Protein AF-A0A127SPJ7-F1 (afdb_monomer_lite)

pLDDT: mean 73.23, std 10.54, range [45.06, 84.19]

Foldseek 3Di:
DVVCVVVVHAAEDEQAPFQLPHAPVSRGPCNVVVNVVVHPYYHYDCCPNVVPDD

Secondary structure (DSSP, 8-state):
-HHHHHTT---EEE-TTTTTTSSTTS--HHHHTT-GGG-SEEE--TTSGGG---

Sequence (54 aa):
CELAEKYDALVMVDESHSAGVVGPTGHGVAEQYNVYGRVDIFTGTLGKAFGGGP

Structure (mmCIF, N/CA/C/O backbone):
data_AF-A0A127SPJ7-F1
#
_entry.id   AF-A0A127SPJ7-F1
#
loop_
_atom_site.group_PDB
_atom_site.id
_atom_site.type_symbol
_atom_site.label_atom_id
_atom_site.label_alt_id
_atom_site.label_comp_id
_atom_site.label_asym_id
_atom_site.label_entity_id
_atom_site.label_seq_id
_atom_site.pdbx_PDB_ins_code
_atom_site.Cartn_x
_atom_site.Cartn_y
_atom_site.Cartn_z
_atom_site.occupancy
_atom_site.B_iso_or_equiv
_atom_site.auth_seq_id
_atom_site.auth_comp_id
_atom_site.auth_asym_id
_atom_site.auth_atom_id
_atom_site.pdbx_PDB_model_num
ATOM 1 N N . CYS A 1 1 ? 0.257 -0.114 10.119 1.00 62.62 1 CYS A N 1
ATOM 2 C CA . CYS A 1 1 ? -1.090 -0.720 10.068 1.00 62.62 1 CYS A CA 1
ATOM 3 C C . CYS A 1 1 ? -1.718 -0.901 11.453 1.00 62.62 1 CYS A C 1
ATOM 5 O O . CYS A 1 1 ? -2.861 -0.512 11.606 1.00 62.62 1 CYS A O 1
ATOM 7 N N . GLU A 1 2 ? -1.000 -1.374 12.481 1.00 74.50 2 GLU A N 1
ATOM 8 C CA . GLU A 1 2 ? -1.586 -1.611 13.826 1.00 74.50 2 GLU A CA 1
ATOM 9 C C . GLU A 1 2 ? -2.244 -0.379 14.467 1.00 74.50 2 GLU A C 1
ATOM 11 O O . GLU A 1 2 ? -3.296 -0.479 15.092 1.00 74.50 2 GLU A O 1
ATOM 16 N N . LEU A 1 3 ? -1.654 0.806 14.285 1.00 74.38 3 LEU A N 1
ATOM 17 C CA . LEU A 1 3 ? -2.246 2.049 14.777 1.00 74.38 3 LEU A CA 1
ATOM 18 C C . LEU A 1 3 ? -3.544 2.387 14.028 1.00 74.38 3 LEU A C 1
ATOM 20 O O . LEU A 1 3 ? -4.504 2.834 14.634 1.00 74.38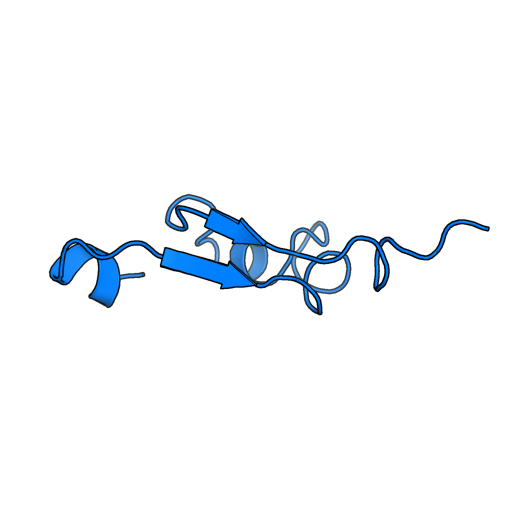 3 LEU A O 1
ATOM 24 N N . ALA A 1 4 ? -3.592 2.137 12.724 1.00 75.56 4 ALA A N 1
ATOM 25 C CA . ALA A 1 4 ? -4.762 2.443 11.916 1.00 75.56 4 ALA A CA 1
ATOM 26 C C . ALA A 1 4 ? -5.951 1.534 12.266 1.00 75.56 4 ALA A C 1
ATOM 28 O O . ALA A 1 4 ? -7.048 2.036 12.472 1.00 75.56 4 ALA A O 1
ATOM 29 N N . GLU A 1 5 ? -5.705 0.239 12.489 1.00 78.12 5 GLU A N 1
ATOM 30 C CA . GLU A 1 5 ? -6.714 -0.701 13.006 1.00 78.12 5 GLU A CA 1
ATOM 31 C C . GLU A 1 5 ? -7.228 -0.295 14.395 1.00 78.12 5 GLU A C 1
ATOM 33 O O . GLU A 1 5 ? -8.416 -0.405 14.680 1.00 78.12 5 GLU A O 1
ATOM 38 N N . LYS A 1 6 ? -6.348 0.218 15.265 1.00 83.31 6 LYS A N 1
ATOM 39 C CA . LYS A 1 6 ? -6.732 0.676 16.608 1.00 83.31 6 LYS A CA 1
ATOM 40 C C . LYS A 1 6 ? -7.640 1.911 16.590 1.00 83.31 6 LYS A C 1
ATOM 42 O O . LYS A 1 6 ? -8.435 2.082 17.513 1.00 83.31 6 LYS A O 1
ATOM 47 N N . TYR A 1 7 ? -7.487 2.783 15.598 1.00 83.94 7 TYR A N 1
ATOM 48 C CA . TYR A 1 7 ? -8.199 4.062 15.516 1.00 83.94 7 TYR A CA 1
ATOM 49 C C . TYR A 1 7 ? -9.246 4.110 14.398 1.00 83.94 7 TYR A C 1
ATOM 51 O O . TYR A 1 7 ? -9.744 5.195 14.114 1.00 83.94 7 TYR A O 1
ATOM 59 N N . ASP A 1 8 ? -9.574 2.965 13.789 1.00 80.06 8 ASP A N 1
ATOM 60 C CA . ASP A 1 8 ? -10.490 2.864 12.642 1.00 80.06 8 ASP A CA 1
ATOM 61 C C . ASP A 1 8 ? -10.152 3.887 11.538 1.00 80.06 8 ASP A C 1
ATOM 63 O O . ASP A 1 8 ? -10.997 4.604 11.006 1.00 80.06 8 ASP A O 1
ATOM 67 N N . ALA A 1 9 ? -8.853 4.023 11.264 1.00 81.31 9 ALA A N 1
ATOM 68 C CA . ALA A 1 9 ? -8.323 4.969 10.297 1.00 81.31 9 ALA A CA 1
ATOM 69 C C . ALA A 1 9 ? -7.945 4.251 9.000 1.00 81.31 9 ALA A C 1
ATOM 71 O O . ALA A 1 9 ? -7.411 3.144 9.025 1.00 81.31 9 ALA A O 1
ATOM 72 N N . LEU A 1 10 ? -8.152 4.926 7.870 1.00 83.62 10 LEU A N 1
ATOM 73 C CA . LEU A 1 10 ? -7.713 4.437 6.566 1.00 83.62 10 LEU A CA 1
ATOM 74 C C . LEU A 1 10 ? -6.184 4.488 6.453 1.00 83.62 10 LEU A C 1
ATOM 76 O O . LEU A 1 10 ? -5.551 5.470 6.854 1.00 83.62 10 LEU A O 1
ATOM 80 N N . VAL A 1 11 ? -5.592 3.456 5.855 1.00 83.06 11 VAL A N 1
ATOM 81 C CA . VAL A 1 11 ? -4.167 3.408 5.517 1.00 83.06 11 VAL A CA 1
ATOM 82 C C . VAL A 1 11 ? -3.993 3.630 4.023 1.00 83.06 11 VAL A C 1
ATOM 84 O O . VAL A 1 11 ? -4.415 2.820 3.200 1.00 83.06 11 VAL A O 1
ATOM 87 N N . MET A 1 12 ? -3.302 4.712 3.682 1.00 84.19 12 MET A N 1
ATOM 88 C CA . MET A 1 12 ? -2.887 5.023 2.319 1.00 84.19 12 MET A CA 1
ATOM 89 C C . MET A 1 12 ? -1.365 4.925 2.215 1.00 84.19 12 MET A C 1
ATOM 91 O O . MET A 1 12 ? -0.653 5.491 3.047 1.00 84.19 12 MET A O 1
ATOM 95 N N . VAL A 1 13 ? -0.867 4.225 1.196 1.00 81.06 13 VAL A N 1
ATOM 96 C CA . VAL A 1 13 ? 0.571 4.095 0.921 1.00 81.06 13 VAL A CA 1
ATOM 97 C C . VAL A 1 13 ? 0.881 4.637 -0.470 1.00 81.06 13 VAL A C 1
ATOM 99 O O . VAL A 1 13 ? 0.287 4.203 -1.457 1.00 81.06 13 VAL A O 1
ATOM 102 N N . ASP A 1 14 ? 1.832 5.571 -0.539 1.00 80.12 14 ASP A N 1
ATOM 103 C CA . ASP A 1 14 ? 2.399 6.066 -1.793 1.00 80.12 14 ASP A CA 1
ATOM 104 C C . ASP A 1 14 ? 3.661 5.271 -2.156 1.00 80.12 14 ASP A C 1
ATOM 106 O O . ASP A 1 14 ? 4.730 5.458 -1.576 1.00 80.12 14 ASP A O 1
ATOM 110 N N . GLU A 1 15 ? 3.530 4.379 -3.134 1.00 77.69 15 GLU A N 1
ATOM 111 C CA . GLU A 1 15 ? 4.587 3.507 -3.639 1.00 77.69 15 GLU A CA 1
ATOM 112 C C . GLU A 1 15 ? 5.365 4.126 -4.817 1.00 77.69 15 GLU A C 1
ATOM 114 O O . GLU A 1 15 ? 6.083 3.430 -5.532 1.00 77.69 15 GLU A O 1
ATOM 119 N N . SER A 1 16 ? 5.251 5.434 -5.067 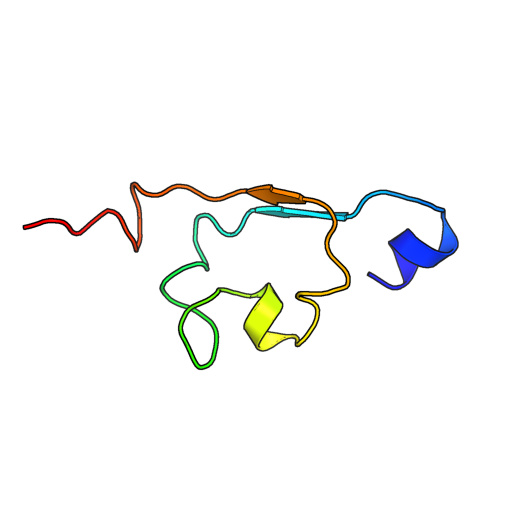1.00 74.94 16 SER A N 1
ATOM 120 C CA . SER A 1 16 ? 5.850 6.087 -6.242 1.00 74.94 16 SER A CA 1
ATOM 121 C C . SER A 1 16 ? 7.355 5.849 -6.442 1.00 74.94 16 SER A C 1
ATOM 123 O O . SER A 1 16 ? 7.837 5.943 -7.570 1.00 74.94 16 SER A O 1
ATOM 125 N N . HIS A 1 17 ? 8.109 5.591 -5.372 1.00 73.12 17 HIS A N 1
ATOM 126 C CA . HIS A 1 17 ? 9.555 5.329 -5.417 1.00 73.12 17 HIS A CA 1
ATOM 127 C C . HIS A 1 17 ? 9.934 3.888 -5.049 1.00 73.12 17 HIS A C 1
ATOM 129 O O . HIS A 1 17 ? 11.117 3.555 -5.026 1.00 73.12 17 HIS A O 1
ATOM 135 N N . SER A 1 18 ? 8.948 3.047 -4.753 1.00 63.09 18 SER A N 1
ATOM 136 C CA . SER A 1 18 ? 9.137 1.687 -4.252 1.00 63.09 18 SER A CA 1
ATOM 137 C C . SER A 1 18 ? 8.553 0.636 -5.189 1.00 63.09 18 SER A C 1
ATOM 139 O O . SER A 1 18 ? 9.189 -0.400 -5.394 1.00 63.09 18 SER A O 1
ATOM 141 N N . ALA A 1 19 ? 7.404 0.909 -5.812 1.00 65.25 19 ALA A N 1
ATOM 142 C CA . ALA A 1 19 ? 6.836 0.067 -6.858 1.00 65.25 19 ALA A CA 1
ATOM 143 C C . ALA A 1 19 ? 7.827 -0.038 -8.033 1.00 65.25 19 ALA A C 1
ATOM 145 O O . ALA A 1 19 ? 8.226 0.976 -8.600 1.00 65.25 19 ALA A O 1
ATOM 146 N N . GLY A 1 20 ? 8.230 -1.261 -8.385 1.00 64.50 20 GLY A N 1
ATOM 147 C CA . GLY A 1 20 ? 9.191 -1.588 -9.445 1.00 64.50 20 GLY A CA 1
ATOM 148 C C . GLY A 1 20 ? 10.653 -1.700 -8.990 1.00 64.50 20 GLY A C 1
ATOM 149 O O . GLY A 1 20 ? 11.504 -2.069 -9.795 1.00 64.50 20 GLY A O 1
ATOM 150 N N . VAL A 1 21 ? 10.959 -1.399 -7.721 1.00 68.50 21 VAL A N 1
ATOM 151 C CA . VAL A 1 21 ? 12.337 -1.401 -7.177 1.00 68.50 21 VAL A CA 1
ATOM 152 C C . VAL A 1 21 ? 12.468 -2.273 -5.927 1.00 68.50 21 VAL A C 1
ATOM 154 O O . VAL A 1 21 ? 13.516 -2.867 -5.688 1.00 68.50 21 VAL A O 1
ATOM 157 N N . VAL A 1 22 ? 11.411 -2.340 -5.118 1.00 71.44 22 VAL A N 1
ATOM 158 C CA . VAL A 1 22 ? 11.411 -2.948 -3.783 1.00 71.44 22 VAL A CA 1
ATOM 159 C C . VAL A 1 22 ? 10.415 -4.110 -3.741 1.00 71.44 22 VAL A C 1
ATOM 161 O O . VAL A 1 22 ? 9.387 -4.059 -4.411 1.00 71.44 22 VAL A O 1
ATOM 164 N N . GLY A 1 23 ? 10.706 -5.143 -2.947 1.00 68.81 23 GLY A N 1
ATOM 165 C CA . GLY A 1 23 ? 9.865 -6.338 -2.807 1.00 68.81 23 GLY A CA 1
ATOM 166 C C . GLY A 1 23 ? 10.338 -7.520 -3.673 1.00 68.81 23 GLY A C 1
ATOM 167 O O . GLY A 1 23 ? 10.964 -7.296 -4.711 1.00 68.81 23 GLY A O 1
ATOM 168 N N . PRO A 1 24 ? 10.083 -8.778 -3.260 1.00 74.25 24 PRO A N 1
ATOM 169 C CA . PRO A 1 24 ? 10.514 -9.976 -3.988 1.00 74.25 24 PRO A CA 1
ATOM 170 C C . PRO A 1 24 ? 10.100 -10.003 -5.462 1.00 74.25 24 PRO A C 1
ATOM 172 O O . PRO A 1 24 ? 10.873 -10.478 -6.294 1.00 74.25 24 PRO A O 1
ATOM 175 N N . THR A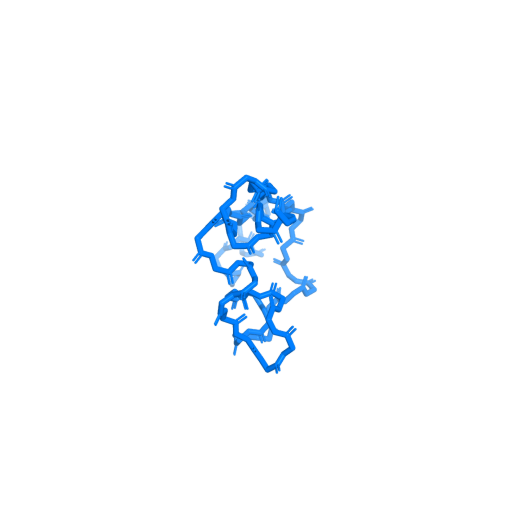 1 25 ? 8.914 -9.481 -5.792 1.00 80.88 25 THR A N 1
ATOM 176 C CA . THR A 1 25 ? 8.441 -9.357 -7.179 1.00 80.88 25 THR A CA 1
ATOM 177 C C . THR A 1 25 ? 8.423 -7.915 -7.681 1.00 80.88 25 THR A C 1
ATOM 179 O O . THR A 1 25 ? 7.891 -7.647 -8.755 1.00 80.88 25 THR A O 1
ATOM 182 N N . GLY A 1 26 ? 8.991 -6.972 -6.924 1.00 75.81 26 GLY A N 1
ATOM 183 C CA . GLY A 1 26 ? 8.985 -5.553 -7.266 1.00 75.81 26 GLY A CA 1
ATOM 184 C C . GLY A 1 26 ? 7.640 -4.860 -7.025 1.00 75.81 26 GLY A C 1
ATOM 185 O O . GLY A 1 26 ? 7.419 -3.781 -7.572 1.00 75.81 26 GLY A O 1
ATOM 186 N N . HIS A 1 27 ? 6.722 -5.433 -6.236 1.00 78.62 27 HIS A N 1
ATOM 187 C CA . HIS A 1 27 ? 5.422 -4.805 -5.958 1.00 78.62 27 HIS A CA 1
ATOM 188 C C . HIS A 1 27 ? 5.473 -3.693 -4.905 1.00 78.62 27 HIS A C 1
ATOM 190 O O . HIS A 1 27 ? 4.436 -3.121 -4.581 1.00 78.62 27 HIS A O 1
ATOM 196 N N . GLY A 1 28 ? 6.663 -3.345 -4.423 1.00 78.50 28 GLY A N 1
ATOM 197 C CA . GLY A 1 28 ? 6.906 -2.211 -3.550 1.00 78.50 28 GLY A CA 1
ATOM 198 C C . GLY A 1 28 ? 7.075 -2.586 -2.083 1.00 78.50 28 GLY A C 1
ATOM 199 O O . GLY A 1 28 ? 7.291 -3.740 -1.699 1.00 78.50 28 GLY A O 1
ATOM 200 N N . VAL A 1 29 ? 7.054 -1.567 -1.234 1.00 79.75 29 VAL A N 1
ATOM 201 C CA . VAL A 1 29 ? 7.379 -1.683 0.190 1.00 79.75 29 VAL A CA 1
ATOM 202 C C . VAL A 1 29 ? 6.284 -2.446 0.935 1.00 79.75 29 VAL A C 1
ATOM 204 O O . VAL A 1 29 ? 6.574 -3.147 1.908 1.00 79.75 29 VAL A O 1
ATOM 207 N N . ALA A 1 30 ? 5.039 -2.392 0.458 1.00 79.62 30 ALA A N 1
ATOM 208 C CA . ALA A 1 30 ? 3.950 -3.156 1.056 1.00 79.62 30 ALA A CA 1
ATOM 209 C C . ALA A 1 30 ? 4.117 -4.674 0.876 1.00 79.62 30 ALA A C 1
ATOM 211 O O . ALA A 1 30 ? 3.716 -5.442 1.755 1.00 79.62 30 ALA A O 1
ATOM 212 N N . GLU A 1 31 ? 4.749 -5.104 -0.221 1.00 79.44 31 GLU A N 1
ATOM 213 C CA . GLU A 1 31 ? 5.134 -6.500 -0.445 1.00 79.44 31 GLU A CA 1
ATOM 214 C C . GLU A 1 31 ? 6.290 -6.893 0.485 1.00 79.44 31 GLU A C 1
ATOM 216 O O . GLU A 1 31 ? 6.227 -7.919 1.160 1.00 79.44 31 GLU A O 1
ATOM 221 N N . GLN A 1 32 ? 7.307 -6.032 0.603 1.00 81.94 32 GLN A N 1
ATOM 222 C CA . GLN A 1 32 ? 8.474 -6.279 1.455 1.00 81.94 32 GLN A CA 1
ATOM 223 C C . GLN A 1 32 ? 8.111 -6.498 2.931 1.00 81.94 32 GLN A C 1
ATOM 225 O O . GLN A 1 32 ? 8.709 -7.345 3.593 1.00 81.94 32 GLN A O 1
ATOM 230 N N . TYR A 1 33 ? 7.141 -5.746 3.455 1.00 84.06 33 TYR A N 1
ATOM 231 C CA . TYR A 1 33 ? 6.693 -5.874 4.846 1.00 84.06 33 TYR A CA 1
ATOM 232 C C . TYR A 1 33 ? 5.473 -6.785 5.020 1.00 84.06 33 TYR A C 1
ATOM 234 O O . TYR A 1 33 ? 4.941 -6.878 6.124 1.00 84.06 33 TYR A O 1
ATOM 242 N N . ASN A 1 34 ? 5.036 -7.469 3.956 1.00 81.31 34 ASN A N 1
ATOM 243 C CA . ASN A 1 34 ? 3.874 -8.359 3.961 1.00 81.31 34 ASN A CA 1
ATOM 244 C C . ASN A 1 34 ? 2.596 -7.691 4.519 1.00 81.31 34 ASN A C 1
ATOM 246 O O . ASN A 1 34 ? 1.801 -8.307 5.229 1.00 81.31 34 ASN A O 1
ATOM 250 N N . VAL A 1 35 ? 2.410 -6.401 4.220 1.00 82.12 35 VAL A N 1
ATOM 251 C CA . VAL A 1 35 ? 1.259 -5.587 4.660 1.00 82.12 35 VAL A CA 1
ATOM 252 C C . VAL A 1 35 ? 0.297 -5.264 3.520 1.00 82.12 35 VAL A C 1
ATOM 254 O O . VAL A 1 35 ? -0.609 -4.456 3.693 1.00 82.12 35 VAL A O 1
ATOM 257 N N . TYR A 1 36 ? 0.453 -5.917 2.367 1.00 75.50 36 TYR A N 1
ATOM 258 C CA . TYR A 1 36 ? -0.340 -5.661 1.162 1.00 75.50 36 TYR A CA 1
ATOM 259 C C . TYR A 1 36 ? -1.861 -5.753 1.391 1.00 75.50 36 TYR A C 1
ATOM 261 O O . TYR A 1 36 ? -2.619 -4.979 0.823 1.00 75.50 36 TYR A O 1
ATOM 269 N N . GLY A 1 37 ? -2.313 -6.656 2.270 1.00 77.94 37 GLY A N 1
ATOM 270 C CA . GLY A 1 37 ? -3.728 -6.809 2.641 1.00 77.94 37 GLY A CA 1
ATOM 271 C C . GLY A 1 37 ? -4.220 -5.894 3.772 1.00 77.94 37 GLY A C 1
ATOM 272 O O . GLY A 1 37 ? -5.345 -6.063 4.225 1.00 77.94 37 GLY A O 1
ATOM 273 N N . ARG A 1 38 ? -3.381 -4.977 4.273 1.00 83.38 38 ARG A N 1
ATOM 274 C CA . ARG A 1 38 ? -3.679 -4.058 5.394 1.00 83.38 38 ARG A CA 1
ATOM 275 C C . ARG A 1 38 ? -3.612 -2.581 4.981 1.00 83.38 38 ARG A C 1
ATOM 277 O O . ARG A 1 38 ? -3.443 -1.710 5.836 1.00 83.38 38 ARG A O 1
ATOM 284 N N . VAL A 1 39 ? -3.636 -2.315 3.679 1.00 82.62 39 VAL A N 1
ATOM 285 C CA . VAL A 1 39 ? -3.597 -0.980 3.077 1.00 82.62 39 VAL A CA 1
ATOM 286 C C . VAL A 1 39 ? -4.862 -0.819 2.247 1.00 82.62 39 VAL A C 1
ATOM 288 O O .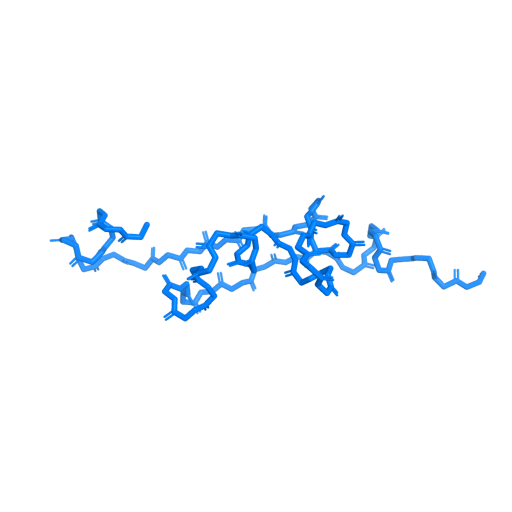 VAL A 1 39 ? -5.148 -1.658 1.397 1.00 82.62 39 VAL A O 1
ATOM 291 N N . ASP A 1 40 ? -5.608 0.251 2.495 1.00 81.88 40 ASP A N 1
ATOM 292 C CA . ASP A 1 40 ? -6.894 0.504 1.844 1.00 81.88 40 ASP A CA 1
ATOM 293 C C . ASP A 1 40 ? -6.717 1.164 0.476 1.00 81.88 40 ASP A C 1
ATOM 295 O O . ASP A 1 40 ? -7.481 0.916 -0.456 1.00 81.88 40 ASP A O 1
ATOM 299 N N . ILE A 1 41 ? -5.706 2.028 0.349 1.00 82.38 41 ILE A N 1
ATOM 300 C CA . ILE A 1 41 ? -5.446 2.791 -0.870 1.00 82.38 41 ILE A CA 1
ATOM 301 C C . ILE A 1 41 ? -3.958 2.740 -1.199 1.00 82.38 41 ILE A C 1
ATOM 303 O O . ILE A 1 41 ? -3.114 3.210 -0.434 1.00 82.38 41 ILE A O 1
ATOM 307 N N . PHE A 1 42 ? -3.650 2.235 -2.389 1.00 79.38 42 PHE A N 1
ATOM 308 C CA . PHE A 1 42 ? -2.325 2.333 -2.985 1.00 79.38 42 PHE A CA 1
ATOM 309 C C . PHE A 1 42 ? -2.298 3.457 -4.009 1.00 79.38 42 PHE A C 1
ATOM 311 O O . PHE A 1 42 ? -3.115 3.487 -4.931 1.00 79.38 42 PHE A O 1
ATOM 318 N N . THR A 1 43 ? -1.331 4.359 -3.880 1.00 79.12 43 THR A N 1
ATOM 319 C CA . THR A 1 43 ? -1.015 5.333 -4.926 1.00 79.12 43 THR A CA 1
ATOM 320 C C . THR A 1 43 ? 0.405 5.137 -5.409 1.00 79.12 43 THR A C 1
ATOM 322 O O . THR A 1 43 ? 1.269 4.700 -4.663 1.00 79.12 43 THR A O 1
ATOM 325 N N . GLY A 1 44 ? 0.669 5.468 -6.663 1.00 70.81 44 GLY A N 1
ATOM 326 C CA . GLY A 1 44 ? 2.004 5.384 -7.232 1.00 70.81 44 GLY A CA 1
ATOM 327 C C . GLY A 1 44 ? 2.042 6.083 -8.580 1.00 70.81 44 GLY A C 1
ATOM 328 O O . GLY A 1 44 ? 1.005 6.304 -9.206 1.00 70.81 44 GLY A O 1
ATOM 329 N N . THR A 1 45 ? 3.238 6.437 -9.044 1.00 67.00 45 THR A N 1
ATOM 330 C CA . THR A 1 45 ? 3.411 6.984 -10.394 1.00 67.00 45 THR A CA 1
ATOM 331 C C . THR A 1 45 ? 3.919 5.912 -11.347 1.00 67.00 45 THR A C 1
ATOM 333 O O . THR A 1 45 ? 4.949 5.295 -11.077 1.00 67.00 45 THR A O 1
ATOM 336 N N . LEU A 1 46 ? 3.294 5.787 -12.519 1.00 63.25 46 LEU A N 1
ATOM 337 C CA . LEU A 1 46 ? 3.833 4.975 -13.614 1.00 63.25 46 LEU A CA 1
ATOM 338 C C . LEU A 1 46 ? 5.028 5.632 -14.321 1.00 63.25 46 LEU A C 1
ATOM 340 O O . LEU A 1 46 ? 5.687 4.976 -15.102 1.00 63.25 46 LEU A O 1
ATOM 344 N N . GLY A 1 47 ? 5.334 6.907 -14.060 1.00 54.56 47 GLY A N 1
ATOM 345 C CA . GLY A 1 47 ? 6.404 7.649 -14.746 1.00 54.56 47 GLY A CA 1
ATOM 346 C C . GLY A 1 47 ? 7.811 7.496 -14.154 1.00 54.56 47 GLY A C 1
ATOM 347 O O . GLY A 1 47 ? 8.721 8.183 -14.604 1.00 54.56 47 GLY A O 1
ATOM 348 N N . LYS A 1 48 ? 7.993 6.659 -13.123 1.00 59.56 48 L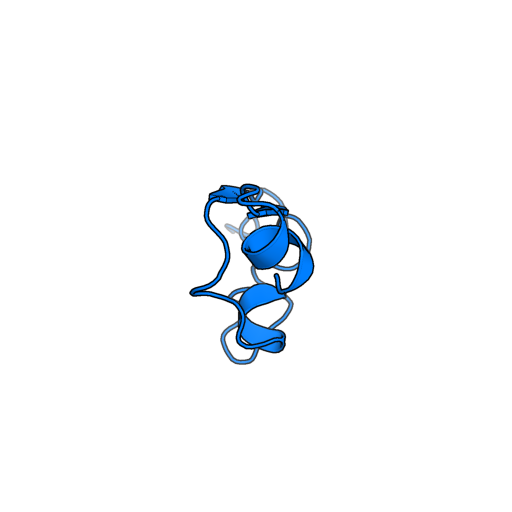YS A N 1
ATOM 349 C CA . LYS A 1 48 ? 9.290 6.429 -12.457 1.00 59.56 48 LYS A CA 1
ATOM 350 C C . LYS A 1 48 ? 9.846 5.052 -12.822 1.00 59.56 48 LYS A C 1
ATOM 352 O O . LYS A 1 48 ? 10.280 4.867 -13.950 1.00 59.56 48 LYS A O 1
ATOM 357 N N . ALA A 1 49 ? 9.800 4.073 -11.917 1.00 59.69 49 ALA A N 1
ATOM 358 C CA . ALA A 1 49 ? 10.344 2.734 -12.172 1.00 59.69 49 ALA A CA 1
ATOM 359 C C . ALA A 1 49 ? 9.595 1.975 -13.286 1.00 59.69 49 ALA A C 1
ATOM 361 O O . ALA A 1 49 ? 10.213 1.269 -14.072 1.00 59.69 49 ALA A O 1
ATOM 362 N N . PHE A 1 50 ? 8.279 2.184 -13.404 1.00 56.66 50 PHE A N 1
ATOM 363 C CA . PHE A 1 50 ? 7.452 1.649 -14.496 1.00 56.66 50 PHE A CA 1
ATOM 364 C C . PHE A 1 50 ? 7.426 2.542 -15.751 1.00 56.66 50 PHE A C 1
ATOM 366 O O . PHE A 1 50 ? 6.763 2.205 -16.728 1.00 56.66 50 PHE A O 1
ATOM 373 N N . GLY A 1 51 ? 8.142 3.674 -15.731 1.00 49.84 51 GLY A N 1
ATOM 374 C CA . GLY A 1 51 ? 8.157 4.670 -16.808 1.00 49.84 51 GLY A CA 1
ATOM 375 C C . GLY A 1 51 ? 9.203 4.397 -17.882 1.00 49.84 51 GLY A C 1
ATOM 376 O O . GLY A 1 51 ? 9.255 5.114 -18.876 1.00 49.84 51 GLY A O 1
ATOM 377 N N . GLY A 1 52 ? 10.019 3.356 -17.703 1.00 49.25 52 GLY A N 1
ATOM 378 C CA . GLY A 1 52 ? 10.950 2.858 -18.711 1.00 49.25 52 GLY A CA 1
ATOM 379 C C . GLY A 1 52 ? 10.246 2.013 -19.772 1.00 49.25 52 GLY A C 1
ATOM 380 O O . GLY A 1 52 ? 10.499 0.816 -19.869 1.00 49.25 52 GLY A O 1
ATOM 381 N N . GLY A 1 53 ? 9.342 2.623 -20.542 1.00 45.06 53 GLY A N 1
ATOM 382 C CA . GLY A 1 53 ? 9.083 2.186 -21.918 1.00 45.06 53 GLY A CA 1
ATOM 383 C C . GLY A 1 53 ? 10.225 2.672 -22.830 1.00 45.06 53 GLY A C 1
ATOM 384 O O . GLY A 1 53 ? 10.896 3.623 -22.440 1.00 45.06 53 GLY A O 1
ATOM 385 N N . PRO A 1 54 ? 10.4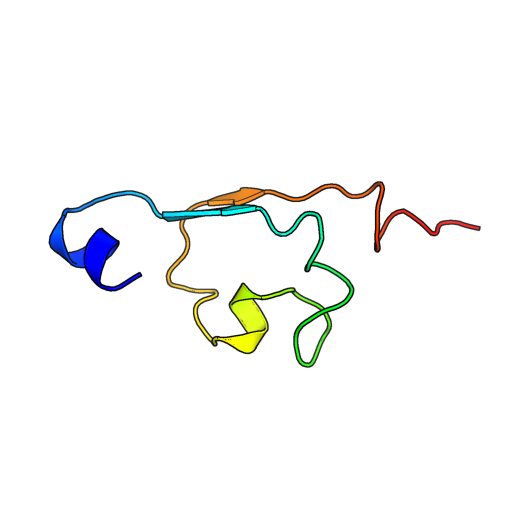75 2.010 -23.975 1.00 46.84 54 PRO A N 1
ATOM 386 C CA . PRO A 1 54 ? 11.715 2.097 -24.765 1.00 46.84 54 PRO A CA 1
ATOM 387 C C . PRO A 1 54 ? 12.162 3.509 -25.162 1.00 46.84 54 PRO A C 1
ATOM 389 O O . PRO A 1 54 ? 11.287 4.376 -25.384 1.00 46.84 54 PRO A O 1
#

Radius of gyration: 12.43 Å; chains: 1; bounding box: 23×18×41 Å